Protein AF-A0A3D3HEC0-F1 (afdb_monomer_lite)

Radius of gyration: 17.48 Å; chains: 1; bounding box: 42×26×46 Å

pLDDT: mean 92.17, std 12.97, range [37.72, 98.56]

Foldseek 3Di:
DDDDPLDQQDPPQDDAEADAQPDPDPRHHHPDDQQDDDPRDGPCVVVVDDDDLCVPQPCQPDDPVDDGDHDHPLPPPDDPVSVVSSVSVRVSD

Secondary structure (DSSP, 8-state):
--------SSTT--PPEE--TT---TTEESS--TT-EETTEEHHHHH-----HHHHHT-----SSS------TTTT--HHHHHHHHHHHHHH-

Sequence (93 aa):
MAKRKTSEIFPGIGKIQYEGRNSKNPLAFKWYDPEAMVGGKKMKDILRFAIAYWHSFCGDGTDTFGAKTRDFPYDGLEGDDRIRVKLDMAFEF

Structure (mmCIF, N/CA/C/O backbone):
data_AF-A0A3D3HEC0-F1
#
_entry.id   AF-A0A3D3HEC0-F1
#
loop_
_atom_site.group_PDB
_atom_site.id
_atom_site.type_symbol
_atom_site.label_atom_id
_atom_site.label_alt_id
_atom_site.label_comp_id
_atom_site.label_asym_id
_atom_site.label_entity_id
_atom_site.label_seq_id
_atom_site.pdbx_PDB_ins_code
_atom_site.Cartn_x
_atom_site.Cartn_y
_atom_site.Cartn_z
_atom_site.occupancy
_atom_site.B_iso_or_equiv
_atom_site.auth_seq_id
_atom_site.auth_comp_id
_atom_site.auth_asym_id
_atom_site.auth_atom_id
_atom_site.pdbx_PDB_model_num
ATOM 1 N N . MET A 1 1 ? -16.866 -0.150 -27.331 1.00 37.72 1 MET A N 1
ATOM 2 C CA . MET A 1 1 ? -16.050 -0.111 -26.098 1.00 37.72 1 MET A CA 1
ATOM 3 C C . MET A 1 1 ? -15.908 -1.537 -25.588 1.00 37.72 1 MET A C 1
ATOM 5 O O . MET A 1 1 ? -16.904 -2.118 -25.177 1.00 37.72 1 MET A O 1
ATOM 9 N N . ALA A 1 2 ? -14.731 -2.148 -25.723 1.00 38.72 2 ALA A N 1
ATOM 10 C CA . ALA A 1 2 ? -14.511 -3.513 -25.247 1.00 38.72 2 ALA A CA 1
ATOM 11 C C . ALA A 1 2 ? -14.426 -3.511 -23.711 1.00 38.72 2 ALA A C 1
ATOM 13 O O . ALA A 1 2 ? -13.656 -2.741 -23.140 1.00 38.72 2 ALA A O 1
ATOM 14 N N . LYS A 1 3 ? -15.226 -4.351 -23.041 1.00 41.44 3 LYS A N 1
ATOM 15 C CA . LYS A 1 3 ? -15.089 -4.617 -21.602 1.00 41.44 3 LYS A CA 1
ATOM 16 C C . LYS A 1 3 ? -13.714 -5.250 -21.370 1.00 41.44 3 LYS A C 1
ATOM 18 O O . LYS A 1 3 ? -13.493 -6.394 -21.758 1.00 41.44 3 LYS A O 1
ATOM 23 N N . ARG A 1 4 ? -12.789 -4.496 -20.774 1.00 50.84 4 ARG A N 1
ATOM 24 C CA . ARG A 1 4 ? -11.472 -4.995 -20.365 1.00 50.84 4 ARG A CA 1
ATOM 25 C C . ARG A 1 4 ? -11.693 -5.968 -19.205 1.00 50.84 4 ARG A C 1
ATOM 27 O O . ARG A 1 4 ? -12.336 -5.616 -18.221 1.00 50.84 4 ARG A O 1
ATOM 34 N N . LYS A 1 5 ? -11.221 -7.205 -19.347 1.00 44.97 5 LYS A N 1
ATOM 35 C CA . LYS A 1 5 ? -11.168 -8.171 -18.247 1.00 44.97 5 LYS A CA 1
ATOM 36 C C . LYS A 1 5 ? -10.056 -7.683 -17.317 1.00 44.97 5 LYS A C 1
ATOM 38 O O . LYS A 1 5 ? -8.891 -7.809 -17.675 1.00 44.97 5 LYS A O 1
ATOM 43 N N . THR A 1 6 ? -10.410 -7.035 -16.212 1.00 57.41 6 THR A N 1
ATOM 44 C CA . THR A 1 6 ? -9.444 -6.601 -15.197 1.00 57.41 6 THR A CA 1
ATOM 45 C C . THR A 1 6 ? -8.826 -7.860 -14.599 1.00 57.41 6 THR A C 1
ATOM 47 O O . THR A 1 6 ? -9.504 -8.612 -13.902 1.00 57.41 6 THR A O 1
ATOM 50 N N . SER A 1 7 ? -7.592 -8.175 -14.981 1.00 69.50 7 SER A N 1
ATOM 51 C CA . SER A 1 7 ? -6.805 -9.195 -14.298 1.00 69.50 7 SER A CA 1
ATOM 52 C C . SER A 1 7 ? -6.422 -8.635 -12.934 1.00 69.50 7 SER A C 1
ATOM 54 O O . SER A 1 7 ? -5.809 -7.574 -12.890 1.00 69.50 7 SER A O 1
ATOM 56 N N . GLU A 1 8 ? -6.805 -9.330 -11.867 1.00 86.06 8 GLU A N 1
ATOM 57 C CA . GLU A 1 8 ? -6.349 -9.048 -10.502 1.00 86.06 8 GLU A CA 1
ATOM 58 C C . GLU A 1 8 ? -4.812 -9.086 -10.478 1.00 86.06 8 GLU A C 1
ATOM 60 O O . GLU A 1 8 ? -4.209 -10.074 -10.913 1.00 86.06 8 GLU A O 1
ATOM 65 N N . ILE A 1 9 ? -4.182 -7.993 -10.051 1.00 90.06 9 ILE A N 1
ATOM 66 C CA . ILE A 1 9 ? -2.726 -7.876 -9.947 1.00 90.06 9 ILE A CA 1
ATOM 67 C C . ILE A 1 9 ? -2.200 -8.599 -8.699 1.00 90.06 9 ILE A C 1
ATOM 69 O O . ILE A 1 9 ? -1.100 -9.157 -8.735 1.00 90.06 9 ILE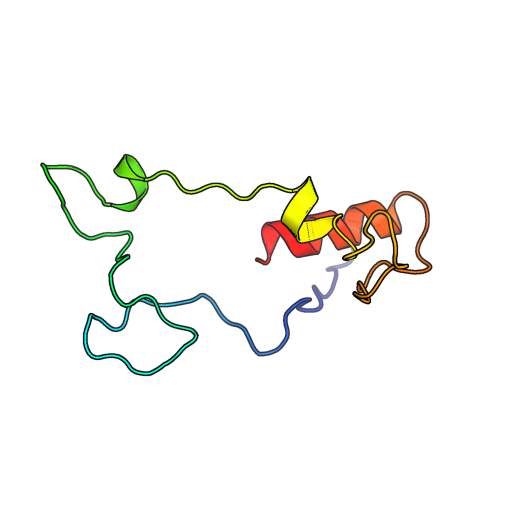 A O 1
ATOM 73 N N . PHE A 1 10 ? -2.980 -8.637 -7.616 1.00 92.50 10 PHE A N 1
ATOM 74 C CA . PHE A 1 10 ? -2.648 -9.313 -6.359 1.00 92.50 10 PHE A CA 1
ATOM 75 C C . PHE A 1 10 ? -3.551 -10.539 -6.138 1.00 92.50 10 PHE A C 1
ATOM 77 O O . PHE A 1 10 ? -4.399 -10.541 -5.243 1.00 92.50 10 PHE A O 1
ATOM 84 N N . PRO A 1 11 ? -3.385 -11.611 -6.937 1.00 92.25 11 PRO A N 1
ATOM 85 C CA . PRO A 1 11 ? -4.298 -12.743 -6.916 1.00 92.25 11 PRO A CA 1
ATOM 86 C C . PRO A 1 11 ? -4.357 -13.403 -5.538 1.00 92.25 11 PRO A C 1
ATOM 88 O O . PRO A 1 11 ? -3.333 -13.733 -4.935 1.00 92.25 11 PRO A O 1
ATOM 91 N N . GLY A 1 12 ? -5.577 -13.628 -5.054 1.00 92.12 12 GLY A N 1
ATOM 92 C CA . GLY A 1 12 ? -5.826 -14.254 -3.753 1.00 92.12 12 GLY A CA 1
ATOM 93 C C . GLY A 1 12 ? -5.751 -13.300 -2.557 1.00 92.12 12 GLY A C 1
ATOM 94 O O . GLY A 1 12 ? -6.009 -13.736 -1.432 1.00 92.12 12 GLY A O 1
ATOM 95 N N . ILE A 1 13 ? -5.458 -12.015 -2.776 1.00 94.44 13 ILE A N 1
ATOM 96 C CA . ILE A 1 13 ? -5.516 -10.978 -1.744 1.00 94.44 13 ILE A CA 1
ATOM 97 C C . ILE A 1 13 ? -6.793 -10.161 -1.938 1.00 94.44 13 ILE A C 1
ATOM 99 O O . ILE A 1 13 ? -6.845 -9.197 -2.690 1.00 94.44 13 ILE A O 1
ATOM 103 N N . GLY A 1 14 ? -7.846 -10.549 -1.220 1.00 92.44 14 GLY A N 1
ATOM 104 C CA . GLY A 1 14 ? -9.074 -9.760 -1.164 1.00 92.44 14 GLY A CA 1
ATOM 105 C C . GLY A 1 14 ? -8.946 -8.525 -0.267 1.00 92.44 14 GLY A C 1
ATOM 106 O O . GLY A 1 14 ? -7.945 -8.310 0.419 1.00 92.44 14 GLY A O 1
ATOM 107 N N . LYS A 1 15 ? -10.027 -7.740 -0.189 1.00 95.44 15 LYS A N 1
ATOM 108 C CA . LYS A 1 15 ? -10.119 -6.603 0.736 1.00 95.44 15 LYS A CA 1
ATOM 109 C C . LYS A 1 15 ? -9.862 -7.052 2.181 1.00 95.44 15 LYS A C 1
ATOM 111 O O . LYS A 1 15 ? -10.639 -7.837 2.731 1.00 95.44 15 LYS A O 1
ATOM 116 N N . ILE A 1 16 ? -8.824 -6.495 2.802 1.00 97.81 16 ILE A N 1
ATOM 117 C CA . ILE A 1 16 ? -8.404 -6.812 4.173 1.00 97.81 16 ILE A CA 1
ATOM 118 C C . ILE A 1 16 ? -9.466 -6.363 5.186 1.00 97.81 16 ILE A C 1
ATOM 120 O O . ILE A 1 16 ? -9.885 -5.203 5.194 1.00 97.81 16 ILE A O 1
ATOM 124 N N . GLN A 1 17 ? -9.898 -7.289 6.046 1.00 97.69 17 GLN A N 1
ATOM 125 C CA . GLN A 1 17 ? -10.954 -7.069 7.042 1.00 97.69 17 GLN A CA 1
ATOM 126 C C . GLN A 1 17 ? -10.386 -6.835 8.445 1.00 97.69 17 GLN A C 1
ATOM 128 O O . GLN A 1 17 ? -9.226 -7.140 8.725 1.00 97.69 17 GLN A O 1
ATOM 133 N N . TYR A 1 18 ? -11.221 -6.314 9.343 1.00 98.25 18 TYR A N 1
ATOM 134 C CA . TYR A 1 18 ? -10.938 -6.269 10.776 1.00 98.25 18 TYR A CA 1
ATOM 135 C C . TYR A 1 18 ? -11.383 -7.572 11.454 1.00 98.25 18 TYR A C 1
ATOM 137 O O . TYR A 1 18 ? -12.532 -7.980 11.313 1.00 98.25 18 TYR A O 1
ATOM 145 N N . GLU A 1 19 ? -10.485 -8.205 12.212 1.00 98.31 19 GLU A N 1
ATOM 146 C CA . GLU A 1 19 ? -10.761 -9.446 12.962 1.00 98.31 19 GLU A CA 1
ATOM 147 C C . GLU A 1 19 ? -10.522 -9.304 14.479 1.00 98.31 19 GLU A C 1
ATOM 149 O O . GLU A 1 19 ? -10.756 -10.234 15.252 1.00 98.31 19 GLU A O 1
ATOM 154 N N . GLY A 1 20 ? -10.053 -8.138 14.930 1.00 96.94 20 GLY A N 1
ATOM 155 C CA . GLY A 1 20 ? -9.832 -7.847 16.344 1.00 96.94 20 GLY A CA 1
ATOM 156 C C . GLY A 1 20 ? -8.491 -8.308 16.918 1.00 96.94 20 GLY A C 1
ATOM 157 O O . GLY A 1 20 ? -7.682 -8.988 16.287 1.00 96.94 20 GLY A O 1
ATOM 158 N N . ARG A 1 21 ? -8.244 -7.890 18.166 1.00 96.56 21 ARG A N 1
ATOM 159 C CA . ARG A 1 21 ? -6.929 -7.943 18.832 1.00 96.56 21 ARG A CA 1
ATOM 160 C C . ARG A 1 21 ? -6.327 -9.346 18.949 1.00 96.56 21 ARG A C 1
ATOM 162 O O . ARG A 1 21 ? -5.108 -9.481 18.966 1.00 96.56 21 ARG A O 1
ATOM 169 N N . ASN A 1 22 ? -7.172 -10.367 19.052 1.00 97.44 22 ASN A N 1
ATOM 170 C CA . ASN A 1 22 ? -6.742 -11.750 19.258 1.00 97.44 22 ASN A CA 1
ATOM 171 C C . ASN A 1 22 ? -6.527 -12.515 17.942 1.00 97.44 22 ASN A C 1
ATOM 173 O O . ASN A 1 22 ? -6.134 -13.682 17.986 1.00 97.44 22 ASN A O 1
ATOM 177 N N . SER A 1 23 ? -6.790 -11.891 16.786 1.00 97.81 23 SER A N 1
ATOM 178 C CA . SER A 1 23 ? -6.571 -12.540 15.495 1.00 97.81 23 SER A CA 1
ATOM 179 C C . SER A 1 23 ? -5.091 -12.855 15.277 1.00 97.81 23 SER A C 1
ATOM 181 O O . SER A 1 23 ? -4.204 -12.033 15.520 1.00 97.81 23 SER A O 1
ATOM 183 N N . LYS A 1 24 ? -4.847 -14.065 14.766 1.00 97.50 24 LYS A N 1
ATOM 184 C CA . LYS A 1 24 ? -3.532 -14.535 14.317 1.00 97.50 24 LYS A CA 1
ATOM 185 C C . LYS A 1 24 ? -3.363 -14.458 12.796 1.00 97.50 24 LYS A C 1
ATOM 187 O O . LYS A 1 24 ? -2.274 -14.744 12.309 1.00 97.50 24 LYS A O 1
ATOM 192 N N . ASN A 1 25 ? -4.407 -14.082 12.052 1.00 97.44 25 ASN A N 1
ATOM 193 C CA . ASN A 1 25 ? -4.348 -13.958 10.598 1.00 97.44 25 ASN A CA 1
ATOM 194 C C . ASN A 1 25 ? -3.439 -12.773 10.228 1.00 97.44 25 ASN A C 1
ATOM 196 O O . ASN A 1 25 ? -3.754 -11.644 10.607 1.00 97.44 25 ASN A O 1
ATOM 200 N N . PRO A 1 26 ? -2.314 -12.962 9.513 1.00 96.81 26 PRO A N 1
ATOM 201 C CA . PRO A 1 26 ? -1.438 -11.853 9.137 1.00 96.81 26 PRO A CA 1
ATOM 202 C C . PRO A 1 26 ? -2.134 -10.839 8.214 1.00 96.81 26 PRO A C 1
ATOM 204 O O . PRO A 1 26 ? -1.875 -9.645 8.350 1.00 96.81 26 PRO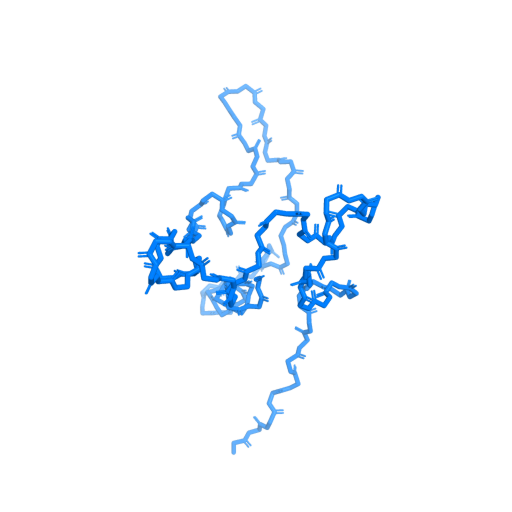 A O 1
ATOM 207 N N . LEU A 1 27 ? -3.079 -11.282 7.379 1.00 97.50 27 LEU A N 1
ATOM 208 C CA . LEU A 1 27 ? -3.817 -10.481 6.395 1.00 97.50 27 LEU A CA 1
ATOM 209 C C . LEU A 1 27 ? -5.176 -9.997 6.930 1.00 97.50 27 LEU A C 1
ATOM 211 O O . LEU A 1 27 ? -6.189 -10.021 6.238 1.00 97.50 27 LEU A O 1
ATOM 215 N N . ALA A 1 28 ? -5.191 -9.559 8.186 1.00 98.25 28 ALA A N 1
ATOM 216 C CA . ALA A 1 28 ? -6.338 -8.927 8.827 1.00 98.25 28 ALA A CA 1
ATOM 217 C C . ALA A 1 28 ? -5.883 -7.791 9.744 1.00 98.25 28 ALA A C 1
ATOM 219 O O . ALA A 1 28 ? -4.811 -7.853 10.360 1.00 98.25 28 ALA A O 1
ATOM 220 N N . PHE A 1 29 ? -6.705 -6.758 9.887 1.00 98.44 29 PHE A N 1
ATOM 221 C CA . PHE A 1 29 ? -6.480 -5.711 10.872 1.00 98.44 29 PHE A CA 1
ATOM 222 C C . PHE A 1 29 ? -6.861 -6.199 12.274 1.00 98.44 29 PHE A C 1
ATOM 224 O O . PHE A 1 29 ? -7.938 -6.750 12.495 1.00 98.44 29 PHE A O 1
ATOM 231 N N . LYS A 1 30 ? -5.975 -5.950 13.245 1.00 98.50 30 LYS A N 1
ATOM 232 C CA . LYS A 1 30 ? -6.197 -6.276 14.668 1.00 98.50 30 LYS A CA 1
ATOM 233 C C . LYS A 1 30 ? -6.676 -5.077 15.482 1.00 98.50 30 LYS A C 1
ATOM 235 O O . LYS A 1 30 ? -7.306 -5.240 16.522 1.00 98.50 30 LYS A O 1
ATOM 240 N N . TRP A 1 31 ? -6.375 -3.877 14.993 1.00 97.31 31 TRP A N 1
ATOM 241 C CA . TRP A 1 31 ? -6.610 -2.610 15.690 1.00 97.31 31 TRP A CA 1
ATOM 242 C C . TRP A 1 31 ? -7.353 -1.586 14.844 1.00 97.31 31 TRP A C 1
ATOM 244 O O . TRP A 1 31 ? -8.101 -0.783 15.386 1.00 97.31 31 TRP A O 1
ATOM 254 N N . TYR A 1 32 ? -7.146 -1.614 13.528 1.00 98.31 32 TYR A N 1
ATOM 255 C CA . TYR A 1 32 ? -7.794 -0.689 12.616 1.00 98.31 32 TYR A CA 1
ATOM 256 C C . TYR A 1 32 ? -9.152 -1.240 12.179 1.00 98.31 32 TYR A C 1
ATOM 258 O O . TYR A 1 32 ? -9.222 -2.131 11.335 1.00 98.31 32 TYR A O 1
ATOM 266 N N . ASP A 1 33 ? -10.214 -0.700 12.767 1.00 98.19 33 ASP A N 1
ATOM 267 C CA . ASP A 1 33 ? -11.576 -0.811 12.253 1.00 98.19 33 ASP A CA 1
ATOM 268 C C . ASP A 1 33 ? -11.969 0.555 11.662 1.00 98.19 33 ASP A C 1
ATOM 270 O O . ASP A 1 33 ? -12.086 1.527 12.414 1.00 98.19 33 ASP A O 1
ATOM 274 N N . PRO A 1 34 ? -12.163 0.675 10.334 1.00 98.00 34 PRO A N 1
ATOM 275 C CA . PRO A 1 34 ? -12.450 1.955 9.691 1.00 98.00 34 PRO A CA 1
ATOM 276 C C . PRO A 1 34 ? -13.742 2.621 10.185 1.00 98.00 34 PRO A C 1
ATOM 278 O O . PRO A 1 34 ? -13.850 3.845 10.076 1.00 98.00 34 PRO A O 1
ATOM 281 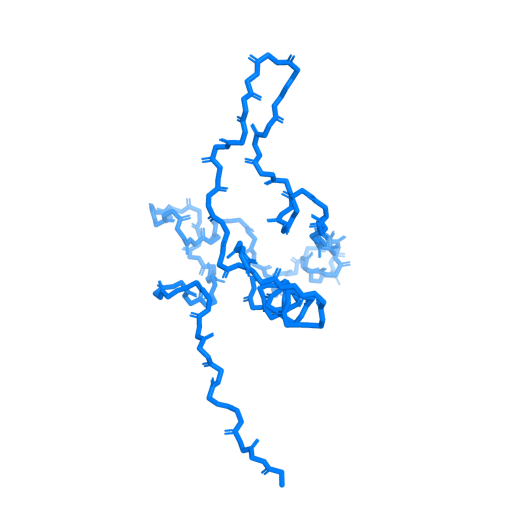N N . GLU A 1 35 ? -14.701 1.858 10.718 1.00 98.12 35 GLU A N 1
ATOM 282 C CA . GLU A 1 35 ? -15.999 2.367 11.178 1.00 98.12 35 GLU A CA 1
ATOM 283 C C . GLU A 1 35 ? -16.062 2.594 12.697 1.00 98.12 35 GLU A C 1
ATOM 285 O O . GLU A 1 35 ? -17.002 3.235 13.174 1.00 98.12 35 GLU A O 1
ATOM 290 N N . ALA A 1 36 ? -15.056 2.142 13.454 1.00 98.00 36 ALA A N 1
ATOM 291 C CA . ALA A 1 36 ? -15.008 2.341 14.897 1.00 98.00 36 ALA A CA 1
ATOM 292 C C . ALA A 1 36 ? -14.951 3.832 15.265 1.00 98.00 36 ALA A C 1
ATOM 294 O O . ALA A 1 36 ? -14.172 4.610 14.706 1.00 98.00 36 ALA A O 1
ATOM 295 N N . MET A 1 37 ? -15.769 4.220 16.245 1.00 98.00 37 MET A N 1
ATOM 296 C CA . MET A 1 37 ? -15.858 5.592 16.743 1.00 98.00 37 MET A CA 1
ATOM 297 C C . MET A 1 37 ? -14.816 5.846 17.835 1.00 98.00 37 MET A C 1
ATOM 299 O O . MET A 1 37 ? -14.817 5.189 18.873 1.00 98.00 37 MET A O 1
ATOM 303 N N . VAL A 1 38 ? -13.962 6.849 17.631 1.00 97.06 38 VAL A N 1
ATOM 304 C CA . VAL A 1 38 ? -12.944 7.306 18.586 1.00 97.06 38 VAL A CA 1
ATOM 305 C C . VAL A 1 38 ? -13.051 8.821 18.709 1.00 97.06 38 VAL A C 1
ATOM 307 O O . VAL A 1 38 ? -12.992 9.536 17.713 1.00 97.06 38 VAL A O 1
ATOM 310 N N . GLY A 1 39 ? -13.266 9.336 19.922 1.00 95.12 39 GLY A N 1
ATOM 311 C CA . GLY A 1 39 ? -13.387 10.786 20.138 1.00 95.12 39 GLY A CA 1
ATOM 312 C C . GLY A 1 39 ? -14.466 11.458 19.271 1.00 95.12 39 GLY A C 1
ATOM 313 O O . GLY A 1 39 ? -14.287 12.590 18.835 1.00 95.12 39 GLY A O 1
ATOM 314 N N . GLY A 1 40 ? -15.555 10.742 18.963 1.00 97.31 40 GLY A N 1
ATOM 315 C CA . GLY A 1 40 ? -16.665 11.254 18.151 1.00 97.31 40 GLY A CA 1
ATOM 316 C C . GLY A 1 40 ? -16.452 11.237 16.631 1.00 97.31 40 GLY A C 1
ATOM 317 O O . GLY A 1 40 ? -17.312 11.737 15.910 1.00 97.31 40 GLY A O 1
ATOM 318 N N . LYS A 1 41 ? -15.362 10.651 16.116 1.00 98.38 41 LYS A N 1
ATOM 319 C CA . LYS A 1 41 ? -15.120 10.461 14.671 1.00 98.38 41 LYS A CA 1
ATOM 320 C C . LYS A 1 41 ? -14.780 9.006 14.356 1.00 98.38 41 LYS A C 1
ATOM 322 O O . LYS A 1 41 ? -14.296 8.287 15.227 1.00 98.38 41 LYS A O 1
ATOM 327 N N . LYS A 1 42 ? -15.001 8.570 13.113 1.00 98.56 42 LYS A N 1
ATOM 328 C CA . LYS A 1 42 ? -14.573 7.236 12.667 1.00 98.56 42 LYS A CA 1
ATOM 329 C C . LYS A 1 42 ? -13.051 7.185 12.549 1.00 98.56 42 LYS A C 1
ATOM 331 O O . LYS A 1 42 ? -12.438 8.179 12.152 1.00 98.56 42 LYS A O 1
ATOM 336 N N . MET A 1 43 ? -12.430 6.037 12.825 1.00 98.56 43 MET A N 1
ATOM 337 C CA . MET A 1 43 ? -10.967 5.894 12.733 1.00 98.56 43 MET A CA 1
ATOM 338 C C . MET A 1 43 ? -10.416 6.303 11.363 1.00 98.56 43 MET A C 1
ATOM 340 O O . MET A 1 43 ? -9.386 6.974 11.299 1.00 98.56 43 MET A O 1
ATOM 344 N N . LYS A 1 44 ? -11.116 5.966 10.270 1.00 98.50 44 LYS A N 1
ATOM 345 C CA . LYS A 1 44 ? -10.705 6.351 8.910 1.00 98.50 44 LYS A CA 1
ATOM 346 C C . LYS A 1 44 ? -10.635 7.870 8.705 1.00 98.50 44 LYS A C 1
ATOM 348 O O . LYS A 1 44 ? -9.755 8.346 7.993 1.00 98.50 44 LYS A O 1
ATOM 353 N N . ASP A 1 45 ? -11.510 8.628 9.369 1.00 98.44 45 ASP A N 1
ATOM 354 C CA . ASP A 1 45 ? -11.582 10.090 9.251 1.00 98.44 45 ASP A CA 1
ATOM 355 C C . ASP A 1 45 ? -10.518 10.791 10.102 1.00 98.44 45 ASP A C 1
ATOM 357 O O . ASP A 1 45 ? -10.128 11.921 9.802 1.00 98.44 45 ASP A O 1
ATOM 361 N N . ILE A 1 46 ? -10.046 10.126 11.158 1.00 98.19 46 ILE A N 1
ATOM 362 C CA . ILE A 1 46 ? -8.958 10.603 12.018 1.00 98.19 46 ILE A CA 1
ATOM 363 C C . ILE A 1 46 ? -7.608 10.313 11.365 1.00 98.19 46 ILE A C 1
ATOM 365 O O . ILE A 1 46 ? -6.789 11.215 11.221 1.00 98.19 46 ILE A O 1
ATOM 369 N N . LEU A 1 47 ? -7.382 9.053 10.981 1.00 98.12 47 LEU A N 1
ATOM 370 C CA . LEU A 1 47 ? -6.081 8.570 10.517 1.00 98.12 47 LEU A CA 1
ATOM 371 C C . LEU A 1 47 ? -5.808 8.958 9.069 1.00 98.12 47 LEU A C 1
ATOM 373 O O . LEU A 1 47 ? -4.685 9.333 8.748 1.00 98.12 47 LEU A O 1
ATOM 377 N N . ARG A 1 48 ? -6.835 8.883 8.209 1.00 98.06 48 ARG A N 1
ATOM 378 C CA . ARG A 1 48 ? -6.768 9.296 6.799 1.00 98.06 48 ARG A CA 1
ATOM 379 C C . ARG A 1 48 ? -5.549 8.702 6.084 1.00 98.06 48 ARG A C 1
ATOM 381 O O . ARG A 1 48 ? -4.787 9.428 5.449 1.00 98.06 48 ARG A O 1
ATOM 388 N N . PHE A 1 49 ? -5.354 7.388 6.233 1.00 98.31 49 PHE A N 1
ATOM 389 C CA . PHE A 1 49 ? -4.216 6.697 5.633 1.00 98.31 49 PHE A CA 1
ATOM 390 C C . PHE A 1 49 ? -4.154 6.941 4.126 1.00 98.31 49 PHE A C 1
ATOM 392 O O . PHE A 1 49 ? -5.167 6.924 3.428 1.00 98.31 49 PHE A O 1
ATOM 399 N N . ALA A 1 50 ? -2.934 7.147 3.647 1.00 97.75 50 ALA A N 1
ATOM 400 C CA . ALA A 1 50 ? -2.605 7.304 2.245 1.00 97.75 50 ALA A CA 1
ATOM 401 C C . ALA A 1 50 ? -1.386 6.439 1.925 1.00 97.75 50 ALA A C 1
ATOM 403 O O . ALA A 1 50 ? -0.598 6.102 2.812 1.00 97.75 50 ALA A O 1
ATOM 404 N N . ILE A 1 51 ? -1.228 6.102 0.651 1.00 97.31 51 ILE A N 1
ATOM 405 C CA . ILE A 1 51 ? -0.111 5.306 0.158 1.00 97.31 51 ILE A CA 1
ATOM 406 C C . ILE A 1 51 ? 0.887 6.182 -0.601 1.00 97.31 51 ILE A C 1
ATOM 408 O O . ILE A 1 51 ? 0.515 7.038 -1.402 1.00 97.31 51 ILE A O 1
ATOM 412 N N . ALA A 1 52 ? 2.175 5.958 -0.349 1.00 97.81 52 ALA A N 1
ATOM 413 C CA . ALA A 1 52 ? 3.259 6.624 -1.055 1.00 97.81 52 ALA A CA 1
ATOM 414 C C . ALA A 1 52 ? 3.554 5.889 -2.368 1.00 97.81 52 ALA A C 1
ATOM 416 O O . ALA A 1 52 ? 4.232 4.859 -2.377 1.00 97.81 52 ALA A O 1
ATOM 417 N N . TYR A 1 53 ? 3.068 6.435 -3.485 1.00 96.38 53 TYR A N 1
ATOM 418 C CA . TYR A 1 53 ? 3.154 5.787 -4.799 1.00 96.38 53 TYR A CA 1
ATOM 419 C C . TYR A 1 53 ? 4.586 5.380 -5.186 1.00 96.38 53 TYR A C 1
ATOM 421 O O . TYR A 1 53 ? 4.815 4.281 -5.685 1.00 96.38 53 TYR A O 1
ATOM 429 N N . TRP A 1 54 ? 5.568 6.243 -4.906 1.00 95.38 54 TRP A N 1
ATOM 430 C CA . TRP A 1 54 ? 6.972 6.004 -5.245 1.00 95.38 54 TRP A CA 1
ATOM 431 C C . TRP A 1 54 ? 7.572 4.801 -4.506 1.00 95.38 54 TRP A C 1
ATOM 433 O O . TRP A 1 54 ? 8.283 4.009 -5.117 1.00 95.38 54 TRP A O 1
ATOM 443 N N . HIS A 1 55 ? 7.275 4.613 -3.220 1.00 95.81 55 HIS A N 1
ATOM 444 C CA . HIS A 1 55 ? 7.813 3.475 -2.470 1.00 95.81 55 HIS A CA 1
ATOM 445 C C . HIS A 1 55 ? 7.074 2.173 -2.777 1.00 95.81 55 HIS A C 1
ATOM 447 O O . HIS A 1 55 ? 7.715 1.124 -2.847 1.00 95.81 55 HIS A O 1
ATOM 453 N N . SER A 1 56 ? 5.756 2.239 -2.977 1.00 95.31 56 SER A N 1
ATOM 454 C CA . SER A 1 56 ? 4.927 1.042 -3.144 1.00 95.31 56 SER A CA 1
ATOM 455 C C . SER A 1 56 ? 4.951 0.479 -4.565 1.00 95.31 56 SER A C 1
ATOM 457 O O . SER A 1 56 ? 4.982 -0.736 -4.726 1.00 95.31 56 SER A O 1
ATOM 459 N N . PHE A 1 57 ? 4.976 1.339 -5.590 1.00 94.94 57 PHE A N 1
ATOM 460 C CA . PHE A 1 57 ? 4.795 0.925 -6.992 1.00 94.94 57 PHE A CA 1
ATOM 461 C C . PHE A 1 57 ? 5.937 1.354 -7.921 1.00 94.94 57 PHE A C 1
ATOM 463 O O . PHE A 1 57 ? 5.832 1.183 -9.133 1.00 94.94 57 PHE A O 1
ATOM 470 N N . CYS A 1 58 ? 7.009 1.955 -7.392 1.00 93.38 58 CYS A N 1
ATOM 471 C CA . CYS A 1 58 ? 8.218 2.271 -8.166 1.00 93.38 58 CYS A CA 1
ATOM 472 C C . CYS A 1 58 ? 9.498 1.720 -7.525 1.00 93.38 58 CYS A C 1
ATOM 474 O O . CYS A 1 58 ? 10.443 1.429 -8.249 1.00 93.38 58 CYS A O 1
ATOM 476 N N . GLY A 1 59 ? 9.547 1.610 -6.193 1.00 94.44 59 GLY A N 1
ATOM 477 C CA . GLY A 1 59 ? 10.721 1.143 -5.461 1.00 94.44 59 GLY A CA 1
ATOM 478 C C . GLY A 1 59 ? 11.008 -0.331 -5.733 1.00 94.44 59 GLY A C 1
ATOM 479 O O . GLY A 1 59 ? 10.271 -1.205 -5.276 1.00 94.44 59 GLY A O 1
ATOM 480 N N . ASP A 1 60 ? 12.099 -0.602 -6.439 1.00 94.94 60 ASP A N 1
ATOM 481 C CA . ASP A 1 60 ? 12.489 -1.930 -6.925 1.00 94.94 60 ASP A CA 1
ATOM 482 C C . ASP A 1 60 ? 13.504 -2.653 -6.017 1.00 94.94 60 ASP A C 1
ATOM 484 O O . ASP A 1 60 ? 13.948 -3.763 -6.314 1.00 94.94 60 ASP A O 1
ATOM 488 N N . GLY A 1 61 ? 13.827 -2.034 -4.879 1.00 95.12 61 GLY A N 1
ATOM 489 C CA . GLY A 1 61 ? 14.731 -2.577 -3.869 1.00 95.12 61 GLY A CA 1
ATOM 490 C C . GLY A 1 61 ? 16.215 -2.354 -4.158 1.00 95.12 61 GLY A C 1
ATOM 491 O O . GLY A 1 61 ? 17.029 -2.904 -3.426 1.00 95.12 61 GLY A O 1
ATOM 492 N N . THR A 1 62 ? 16.560 -1.568 -5.182 1.00 96.81 62 THR A N 1
ATOM 493 C CA . THR A 1 62 ? 17.939 -1.117 -5.417 1.00 96.81 62 THR A CA 1
ATOM 494 C C . THR A 1 62 ? 18.431 -0.266 -4.247 1.00 96.81 62 THR A C 1
ATOM 496 O O . THR A 1 62 ? 17.698 0.589 -3.737 1.00 96.81 62 THR A O 1
ATOM 499 N N . ASP A 1 63 ? 19.688 -0.460 -3.855 1.00 96.88 63 ASP A N 1
ATOM 500 C CA . ASP A 1 63 ? 20.382 0.393 -2.893 1.00 96.88 63 ASP A CA 1
ATOM 501 C C . ASP A 1 63 ? 21.748 0.844 -3.444 1.00 96.88 63 ASP A C 1
ATOM 503 O O . ASP A 1 63 ? 22.092 0.593 -4.598 1.00 96.88 63 ASP A O 1
ATOM 507 N N . THR A 1 64 ? 22.527 1.583 -2.651 1.00 97.50 64 THR A N 1
ATOM 508 C CA . THR A 1 64 ? 23.825 2.120 -3.098 1.00 97.50 64 THR A CA 1
ATOM 509 C C . THR A 1 64 ? 24.884 1.045 -3.368 1.00 97.50 64 THR A C 1
ATOM 511 O O . THR A 1 64 ? 25.922 1.360 -3.945 1.00 97.50 64 THR A O 1
ATOM 514 N N . PHE A 1 65 ? 24.656 -0.197 -2.935 1.00 97.81 65 PHE A N 1
ATOM 515 C CA . PHE A 1 65 ? 25.602 -1.314 -2.981 1.00 97.81 65 PHE A CA 1
ATOM 516 C C . PHE A 1 65 ? 25.073 -2.544 -3.739 1.00 97.81 65 PHE A C 1
ATOM 518 O O . PHE A 1 65 ? 25.847 -3.463 -4.007 1.00 97.81 65 PHE A O 1
ATOM 525 N N . GLY A 1 66 ? 23.789 -2.580 -4.091 1.00 96.56 66 GLY A N 1
ATOM 526 C CA . GLY A 1 66 ? 23.121 -3.726 -4.693 1.00 96.56 66 GLY A CA 1
ATOM 527 C C . GLY A 1 66 ? 22.092 -3.328 -5.747 1.00 96.56 66 GLY A C 1
ATOM 528 O O . GLY A 1 66 ? 21.491 -2.257 -5.700 1.00 96.56 66 GLY A O 1
ATOM 529 N N . ALA A 1 67 ? 21.898 -4.214 -6.723 1.00 95.88 67 ALA A N 1
ATOM 530 C CA . ALA A 1 67 ? 20.934 -4.028 -7.800 1.00 95.88 67 ALA A CA 1
ATOM 531 C C . ALA A 1 67 ? 19.490 -4.316 -7.349 1.00 95.88 67 ALA A C 1
ATOM 533 O O . ALA A 1 67 ? 19.240 -4.785 -6.240 1.00 95.88 67 ALA A O 1
ATOM 534 N N . LYS A 1 68 ? 18.547 -4.062 -8.258 1.00 95.69 68 LYS A N 1
ATOM 535 C CA . LYS A 1 68 ? 17.124 -4.390 -8.146 1.00 95.69 68 LYS A CA 1
ATOM 536 C C . LYS A 1 68 ? 16.883 -5.812 -7.616 1.00 95.69 68 LYS A C 1
ATOM 538 O O . LYS A 1 68 ? 17.517 -6.764 -8.066 1.00 95.69 68 LYS A O 1
ATOM 543 N N . THR A 1 69 ? 15.909 -5.949 -6.714 1.00 96.56 69 THR A N 1
ATOM 544 C CA . THR A 1 69 ? 15.544 -7.226 -6.065 1.00 96.56 69 THR A CA 1
ATOM 545 C C . THR A 1 69 ? 14.068 -7.605 -6.202 1.00 96.56 69 THR A C 1
ATOM 547 O O . THR A 1 69 ? 13.686 -8.704 -5.803 1.00 96.56 69 THR A O 1
ATOM 550 N N . ARG A 1 70 ? 13.219 -6.719 -6.737 1.00 94.25 70 ARG A N 1
ATOM 551 C CA . ARG A 1 70 ? 11.773 -6.951 -6.889 1.00 94.25 70 ARG A CA 1
ATOM 552 C C . ARG A 1 70 ? 11.371 -7.043 -8.347 1.00 94.25 70 ARG A C 1
ATOM 554 O O . ARG A 1 70 ? 11.627 -6.103 -9.087 1.00 94.25 70 ARG A O 1
ATOM 561 N N . ASP A 1 71 ? 10.637 -8.080 -8.716 1.00 92.00 71 ASP A N 1
ATOM 562 C CA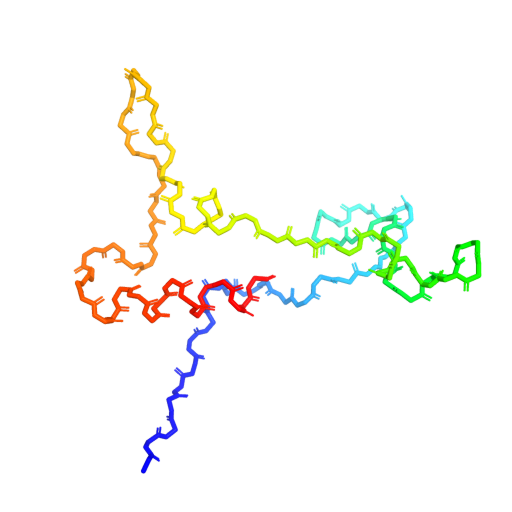 . ASP A 1 71 ? 10.027 -8.181 -10.041 1.00 92.00 71 ASP A CA 1
ATOM 563 C C . ASP A 1 71 ? 8.615 -7.590 -10.024 1.00 92.00 71 ASP A C 1
ATOM 565 O O . ASP A 1 71 ? 7.772 -7.969 -9.206 1.00 92.00 71 ASP A O 1
ATOM 569 N N . PHE A 1 72 ? 8.358 -6.641 -10.920 1.00 92.12 72 PHE A N 1
ATOM 570 C CA . PHE A 1 72 ? 7.062 -5.994 -11.064 1.00 92.12 72 PHE A CA 1
ATOM 571 C C . PHE A 1 72 ? 6.327 -6.488 -12.316 1.00 92.12 72 PHE A C 1
ATOM 573 O O . PHE A 1 72 ? 6.950 -6.690 -13.358 1.00 92.12 72 PHE A O 1
ATOM 580 N N . PRO A 1 73 ? 4.982 -6.567 -12.289 1.00 91.19 73 PRO A N 1
ATOM 581 C CA . PRO A 1 73 ? 4.185 -6.987 -13.447 1.00 91.19 73 PRO A CA 1
ATOM 582 C C . PRO A 1 73 ? 4.341 -6.102 -14.693 1.00 91.19 73 PRO A C 1
ATOM 584 O O . PRO A 1 73 ? 4.003 -6.521 -15.795 1.00 91.19 73 PRO A O 1
ATOM 587 N N . TYR A 1 74 ? 4.812 -4.864 -14.522 1.00 91.94 74 TYR A N 1
ATOM 588 C CA . TYR A 1 74 ? 5.024 -3.911 -15.610 1.00 91.94 74 TYR A CA 1
ATOM 589 C C . TYR A 1 74 ? 6.448 -3.936 -16.184 1.00 91.94 74 TYR A C 1
ATOM 591 O O . TYR A 1 74 ? 6.767 -3.119 -17.051 1.00 91.94 74 TYR A O 1
ATOM 599 N N . ASP A 1 75 ? 7.332 -4.796 -15.677 1.00 92.50 75 ASP A N 1
ATOM 600 C CA . ASP A 1 75 ? 8.689 -4.908 -16.203 1.00 92.50 75 ASP A CA 1
ATOM 601 C C . ASP A 1 75 ? 8.663 -5.407 -17.657 1.00 92.50 75 ASP A C 1
ATOM 603 O O . ASP A 1 75 ? 7.956 -6.352 -17.995 1.00 92.50 75 ASP A O 1
ATOM 607 N N . GLY A 1 76 ? 9.411 -4.735 -18.537 1.00 91.81 76 GLY A N 1
ATOM 608 C CA . GLY A 1 76 ? 9.401 -4.996 -19.983 1.00 91.81 76 GLY A CA 1
ATOM 609 C C . GLY A 1 76 ? 8.259 -4.323 -20.758 1.00 91.81 76 GLY A C 1
ATOM 610 O O . GLY A 1 76 ? 8.244 -4.402 -21.985 1.00 91.81 76 GLY A O 1
ATOM 611 N N . LEU A 1 77 ? 7.328 -3.641 -20.077 1.00 94.44 77 LEU A N 1
ATOM 612 C CA . LEU A 1 77 ? 6.342 -2.769 -20.718 1.00 94.44 77 LEU A CA 1
ATOM 613 C C . LEU A 1 77 ? 6.884 -1.346 -20.869 1.00 94.44 77 LEU A C 1
ATOM 615 O O . LEU A 1 77 ? 7.607 -0.840 -20.008 1.00 94.44 77 LEU A O 1
ATOM 619 N N . GLU A 1 78 ? 6.434 -0.665 -21.920 1.00 93.06 78 GLU A N 1
ATOM 620 C CA . GLU A 1 78 ? 6.840 0.699 -22.257 1.00 93.06 78 GLU A CA 1
ATOM 621 C C . GLU A 1 78 ? 5.629 1.626 -22.431 1.00 93.06 78 GLU A C 1
ATOM 623 O O . GLU A 1 78 ? 4.494 1.180 -22.623 1.00 93.06 78 GLU A O 1
ATOM 628 N N . GLY A 1 79 ? 5.873 2.936 -22.347 1.00 95.19 79 GLY A N 1
ATOM 629 C CA . GLY A 1 79 ? 4.864 3.970 -22.585 1.00 95.19 79 GLY A CA 1
ATOM 630 C C . GLY A 1 79 ? 3.598 3.815 -21.733 1.00 95.19 79 GLY A C 1
ATOM 631 O O . GLY A 1 79 ? 3.652 3.534 -20.532 1.00 95.19 79 GLY A O 1
ATOM 632 N N . ASP A 1 80 ? 2.444 4.013 -22.368 1.00 95.38 80 ASP A N 1
ATOM 633 C CA . ASP A 1 80 ? 1.144 4.005 -21.701 1.00 95.38 80 ASP A CA 1
ATOM 634 C C . ASP A 1 80 ? 0.808 2.679 -21.012 1.00 95.38 80 ASP A C 1
ATOM 636 O O . ASP A 1 80 ? 0.135 2.685 -19.982 1.00 95.38 80 ASP A O 1
ATOM 640 N N . ASP A 1 81 ? 1.241 1.542 -21.554 1.00 93.38 81 ASP A N 1
ATOM 641 C CA . ASP A 1 81 ? 0.873 0.239 -20.996 1.00 93.38 81 ASP A CA 1
ATOM 642 C C . ASP A 1 81 ? 1.554 0.006 -19.649 1.00 93.38 81 ASP A C 1
ATOM 644 O O . ASP A 1 81 ? 0.910 -0.448 -18.699 1.00 93.38 81 ASP A O 1
ATOM 648 N N . ARG A 1 82 ? 2.808 0.451 -19.514 1.00 94.31 82 ARG A N 1
ATOM 649 C CA . ARG A 1 82 ? 3.505 0.485 -18.225 1.00 94.31 82 ARG A CA 1
ATOM 650 C C . ARG A 1 82 ? 2.784 1.384 -17.221 1.00 94.31 82 ARG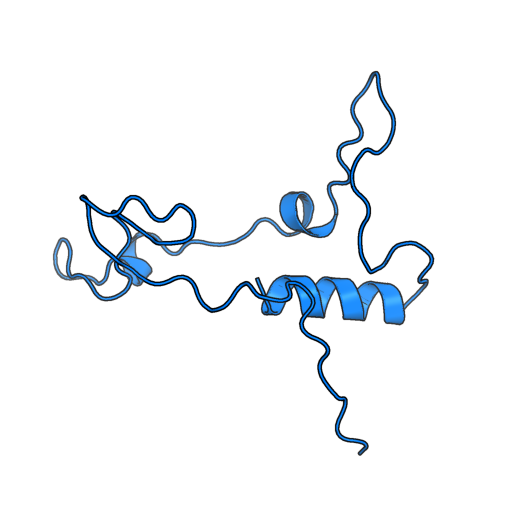 A C 1
ATOM 652 O O . ARG A 1 82 ? 2.621 1.008 -16.061 1.00 94.31 82 ARG A O 1
ATOM 659 N N . ILE A 1 83 ? 2.347 2.570 -17.654 1.00 94.31 83 ILE A N 1
ATOM 660 C CA . ILE A 1 83 ? 1.630 3.526 -16.795 1.00 94.31 83 ILE A CA 1
ATOM 661 C C . ILE A 1 83 ? 0.302 2.927 -16.327 1.00 94.31 83 ILE A C 1
ATOM 663 O O . ILE A 1 83 ? -0.005 2.988 -15.138 1.00 94.31 83 ILE A O 1
ATOM 667 N N . ARG A 1 84 ? -0.458 2.306 -17.237 1.00 93.44 84 ARG A N 1
ATOM 668 C CA . ARG A 1 84 ? -1.743 1.668 -16.927 1.00 93.44 84 ARG A CA 1
ATOM 669 C C . ARG A 1 84 ? -1.587 0.576 -15.879 1.00 93.44 84 ARG A C 1
ATOM 671 O O . ARG A 1 84 ? -2.296 0.630 -14.887 1.00 93.44 84 ARG A O 1
ATOM 678 N N . VAL A 1 85 ? -0.629 -0.340 -16.037 1.00 93.94 85 VAL A N 1
ATOM 679 C CA . VAL A 1 85 ? -0.421 -1.424 -15.057 1.00 93.94 85 VAL A CA 1
ATOM 680 C C . VAL A 1 85 ? -0.051 -0.873 -13.679 1.00 93.94 85 VAL A C 1
ATOM 682 O O . VAL A 1 85 ? -0.573 -1.347 -12.676 1.00 93.94 85 VAL A O 1
ATOM 685 N N . LYS A 1 86 ? 0.790 0.165 -13.602 1.00 94.19 86 LYS A N 1
ATOM 686 C CA . LYS A 1 86 ? 1.133 0.792 -12.315 1.00 94.19 86 LYS A CA 1
ATOM 687 C C . LYS A 1 86 ? -0.057 1.480 -11.645 1.00 94.19 86 LYS A C 1
ATOM 689 O O . LYS A 1 86 ? -0.166 1.448 -10.422 1.00 94.19 86 LYS A O 1
ATOM 694 N N . LEU A 1 87 ? -0.931 2.113 -12.429 1.00 94.75 87 LEU A N 1
ATOM 695 C CA . LEU A 1 87 ? -2.162 2.709 -11.911 1.00 94.75 87 LEU A CA 1
ATOM 696 C C . LEU A 1 87 ? -3.146 1.626 -11.463 1.00 94.75 87 LEU A C 1
ATOM 698 O O . LEU A 1 87 ? -3.669 1.725 -10.359 1.00 94.75 87 LEU A O 1
ATOM 702 N N . ASP A 1 88 ? -3.336 0.578 -12.266 1.00 94.31 88 ASP A N 1
ATOM 703 C CA . ASP A 1 88 ? -4.196 -0.558 -11.926 1.00 94.31 88 ASP A CA 1
ATOM 704 C C . ASP A 1 88 ? -3.714 -1.209 -10.608 1.00 94.31 88 ASP A C 1
ATOM 706 O O . ASP A 1 88 ? -4.509 -1.376 -9.688 1.00 94.31 88 ASP A O 1
ATOM 710 N N . MET A 1 89 ? -2.398 -1.418 -10.439 1.00 94.12 89 MET A N 1
ATOM 711 C CA . MET A 1 89 ? -1.783 -1.839 -9.167 1.00 94.12 89 MET A CA 1
ATOM 712 C C . MET A 1 89 ? -2.114 -0.908 -7.996 1.00 94.12 89 MET A C 1
ATOM 714 O O . MET A 1 89 ? -2.406 -1.374 -6.898 1.00 94.12 89 MET A O 1
ATOM 718 N N . ALA A 1 90 ? -2.029 0.406 -8.207 1.00 95.19 90 ALA A N 1
ATOM 719 C CA . ALA A 1 90 ? -2.193 1.383 -7.138 1.00 95.19 90 ALA A CA 1
ATOM 720 C C . ALA A 1 90 ? -3.638 1.556 -6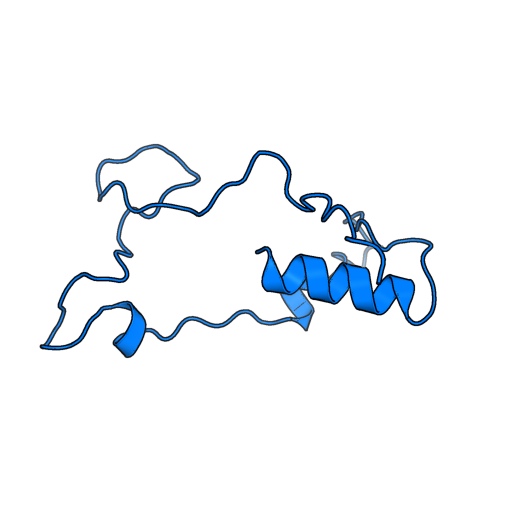.669 1.00 95.19 90 ALA A C 1
ATOM 722 O O . ALA A 1 90 ? -3.855 1.890 -5.507 1.00 95.19 90 ALA A O 1
ATOM 723 N N . PHE A 1 91 ? -4.609 1.359 -7.560 1.00 94.31 91 PHE A N 1
ATOM 724 C CA . PHE A 1 91 ? -6.030 1.414 -7.216 1.00 94.31 91 PHE A CA 1
ATOM 725 C C . PHE A 1 91 ? -6.589 0.063 -6.753 1.00 94.31 91 PHE A C 1
ATOM 727 O O . PHE A 1 91 ? -7.647 0.049 -6.125 1.00 94.31 91 PHE A O 1
ATOM 734 N N . GLU A 1 92 ? -5.913 -1.050 -7.056 1.00 94.62 92 GLU A N 1
ATOM 735 C CA . GLU A 1 92 ? -6.270 -2.376 -6.542 1.00 94.62 92 GLU A CA 1
ATOM 736 C C . GLU A 1 92 ? -5.783 -2.619 -5.102 1.00 94.62 92 GLU A C 1
ATOM 738 O O . GLU A 1 92 ? -6.500 -3.264 -4.339 1.00 94.62 92 GLU A O 1
ATOM 743 N N . PHE A 1 93 ? -4.601 -2.105 -4.736 1.00 93.25 93 PHE A N 1
ATOM 744 C CA . PHE A 1 93 ? -3.979 -2.276 -3.412 1.00 93.25 93 PHE A CA 1
ATOM 745 C C . PHE A 1 93 ? -4.827 -1.727 -2.248 1.00 93.25 93 PHE A C 1
ATOM 747 O O . PHE A 1 93 ? -4.989 -2.454 -1.239 1.00 93.25 93 PHE A O 1
#